Protein AF-A0A1G7VET0-F1 (afdb_monomer_lite)

Foldseek 3Di:
DVVVVVCVVVVHFDFDDDPVLLVVLVPVDDDDDDDPVVSVVSVVVSVVVDPDTDGPPPVVVVVVVVVVVVVVVVVVVVVVVVVVVVVVVVCCVVPNPCCVVDVDCPDPVNVVVVVVVVVVVVVVVVVVPD

Secondary structure (DSSP, 8-state):
-HHHHHHHHTT---B---HHHHHHHHHTSSS----HHHHHHHHHHHHHH-S---B--HHHHHHHHHHHHHHHHHHHHHHHHHHHHHHHHHHHHHSTTHHHH-S-TTSHHHHHHHHHHHHHHHHHHHHT--

Organism: NCBI:txid670482

pLDDT: mean 74.85, std 12.84, range [38.03, 96.25]

InterPro domains:
  IPR002525 Transposase IS110-like, N-terminal [PF01548] (2-96)

Sequence (130 aa):
RVLVQYLQREAFEVILVNPLQAQRARRTGLRKVKTDESDAWHLGDLYYQEEDWLAHPIQKQAFTDLQFLTRQHEFVTSLYVQARLNMRALIDQVIPGYEQVFTDMFSKTSLNLISISKISFLQNCLLTKY

Structure (mmCIF, N/CA/C/O backbone):
data_AF-A0A1G7VET0-F1
#
_entry.id   AF-A0A1G7VET0-F1
#
loop_
_atom_site.group_PDB
_atom_site.id
_atom_site.type_symbol
_atom_site.label_atom_id
_atom_site.label_alt_id
_atom_site.label_comp_id
_atom_site.label_asym_id
_atom_site.label_entity_id
_atom_site.label_seq_id
_atom_site.pdbx_PDB_ins_code
_atom_site.Cartn_x
_atom_site.Cartn_y
_atom_site.Cartn_z
_atom_site.occupancy
_atom_site.B_iso_or_equiv
_atom_site.auth_seq_id
_atom_site.auth_comp_id
_atom_site.auth_asym_id
_atom_site.auth_atom_id
_atom_site.pdbx_PDB_model_num
ATOM 1 N N . ARG A 1 1 ? 1.779 -0.410 -14.081 1.00 59.59 1 ARG A N 1
ATOM 2 C CA . ARG A 1 1 ? 2.627 -1.482 -13.494 1.00 59.59 1 ARG A CA 1
ATOM 3 C C . ARG A 1 1 ? 2.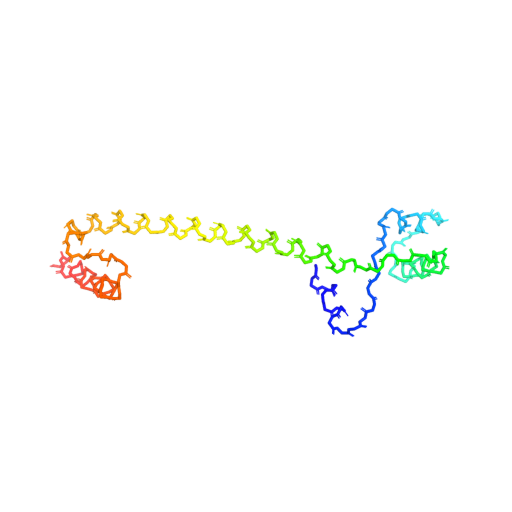117 -2.890 -13.802 1.00 59.59 1 ARG A C 1
ATOM 5 O O . ARG A 1 1 ? 2.946 -3.780 -13.894 1.00 59.59 1 ARG A O 1
ATOM 12 N N . VAL A 1 2 ? 0.811 -3.077 -14.034 1.00 71.69 2 VAL A N 1
ATOM 13 C CA . VAL A 1 2 ? 0.206 -4.386 -14.355 1.00 71.69 2 VAL A CA 1
ATOM 14 C C . VAL A 1 2 ? 0.863 -5.071 -15.564 1.00 71.69 2 VAL A C 1
ATOM 16 O O . VAL A 1 2 ? 1.188 -6.245 -15.481 1.00 71.69 2 VAL A O 1
ATOM 19 N N . LEU A 1 3 ? 1.148 -4.326 -16.640 1.00 76.31 3 LEU A N 1
ATOM 20 C CA . LEU A 1 3 ? 1.814 -4.855 -17.843 1.00 76.31 3 LEU A CA 1
ATOM 21 C C . LEU A 1 3 ? 3.214 -5.426 -17.572 1.00 76.31 3 LEU A C 1
ATOM 23 O O . LEU A 1 3 ? 3.502 -6.543 -17.975 1.00 76.31 3 LEU A O 1
ATOM 27 N N . VAL A 1 4 ? 4.065 -4.694 -16.846 1.00 74.25 4 VAL A N 1
ATOM 28 C CA . VAL A 1 4 ? 5.421 -5.160 -16.497 1.00 74.25 4 VAL A CA 1
ATOM 29 C C . VAL A 1 4 ? 5.357 -6.421 -15.635 1.00 74.25 4 VAL A C 1
ATOM 31 O O . VAL A 1 4 ? 6.073 -7.376 -15.900 1.00 74.25 4 VAL A O 1
ATOM 34 N N . GLN A 1 5 ? 4.459 -6.451 -14.648 1.00 73.12 5 GLN A N 1
ATOM 35 C CA . GLN A 1 5 ? 4.274 -7.618 -13.782 1.00 73.12 5 GLN A CA 1
ATOM 36 C C . GLN A 1 5 ? 3.737 -8.834 -14.546 1.00 73.12 5 GLN A C 1
ATOM 38 O O . GLN A 1 5 ? 4.120 -9.957 -14.240 1.00 73.12 5 GLN A O 1
ATOM 43 N N . TYR A 1 6 ? 2.854 -8.625 -15.525 1.00 81.25 6 TYR A N 1
ATOM 44 C CA . TYR A 1 6 ? 2.349 -9.693 -16.385 1.00 81.25 6 TYR A CA 1
ATOM 45 C C . TYR A 1 6 ? 3.462 -10.272 -17.266 1.00 81.25 6 TYR A C 1
ATOM 47 O O . TYR A 1 6 ? 3.682 -11.477 -17.252 1.00 81.25 6 TYR A O 1
ATOM 55 N N . LEU A 1 7 ? 4.236 -9.414 -17.936 1.00 81.75 7 LEU A N 1
ATOM 56 C CA . LEU A 1 7 ? 5.360 -9.837 -18.777 1.00 81.75 7 LEU A CA 1
ATOM 57 C C . LEU A 1 7 ? 6.446 -10.571 -17.974 1.00 81.75 7 LEU A C 1
ATOM 59 O O . LEU A 1 7 ? 6.957 -11.588 -18.426 1.00 81.75 7 LEU A O 1
ATOM 63 N N . GLN A 1 8 ? 6.730 -10.117 -16.750 1.00 76.62 8 GLN A N 1
ATOM 64 C CA . GLN A 1 8 ? 7.643 -10.811 -15.836 1.00 76.62 8 GLN A CA 1
ATOM 65 C C . GLN A 1 8 ? 7.123 -12.197 -15.409 1.00 76.62 8 GLN A C 1
ATOM 67 O O . GLN A 1 8 ? 7.923 -13.109 -15.221 1.00 76.62 8 GLN A O 1
ATOM 72 N N . ARG A 1 9 ? 5.803 -12.379 -15.245 1.00 79.38 9 ARG A N 1
ATOM 73 C CA . ARG A 1 9 ? 5.199 -13.687 -14.911 1.00 79.38 9 ARG A CA 1
ATOM 74 C C . ARG A 1 9 ? 5.264 -14.674 -16.069 1.00 79.38 9 ARG A C 1
ATOM 76 O O . ARG A 1 9 ? 5.471 -15.856 -15.832 1.00 79.38 9 ARG A O 1
ATOM 83 N N . GLU A 1 10 ? 5.122 -14.178 -17.290 1.00 85.50 10 GLU A N 1
ATOM 84 C CA . GLU A 1 10 ? 5.243 -14.953 -18.530 1.00 85.50 10 GLU A CA 1
ATOM 85 C C . GLU A 1 10 ? 6.717 -15.193 -18.938 1.00 85.50 10 GLU A C 1
ATOM 87 O O . GLU A 1 10 ? 6.993 -15.634 -20.049 1.00 85.50 10 GLU A O 1
ATOM 92 N N . ALA A 1 11 ? 7.675 -14.910 -18.042 1.00 78.38 11 ALA A N 1
ATOM 93 C CA . ALA A 1 11 ? 9.119 -15.082 -18.232 1.00 78.38 11 ALA A CA 1
ATOM 94 C C . ALA A 1 11 ? 9.738 -14.263 -19.383 1.00 78.38 11 ALA A C 1
ATOM 96 O O . ALA A 1 11 ? 10.820 -14.597 -19.868 1.00 78.38 11 ALA A O 1
ATOM 97 N N . PHE A 1 12 ? 9.106 -13.157 -19.787 1.00 81.19 12 PHE A N 1
ATOM 98 C CA . PHE A 1 12 ? 9.732 -12.203 -20.699 1.00 81.19 12 PHE A CA 1
ATOM 99 C C . PHE A 1 12 ? 10.768 -11.349 -19.969 1.00 81.19 12 PHE A C 1
ATOM 101 O O . PHE A 1 12 ? 10.526 -10.834 -18.871 1.00 81.19 12 PHE A O 1
ATOM 108 N N . GLU A 1 13 ? 11.911 -11.142 -20.617 1.00 72.38 13 GLU A N 1
ATOM 109 C CA . GLU A 1 13 ? 12.917 -10.200 -20.150 1.00 72.38 13 GLU A CA 1
ATOM 110 C C . GLU A 1 13 ? 12.413 -8.768 -20.357 1.00 72.38 13 GLU A C 1
ATOM 112 O O . GLU A 1 13 ? 12.134 -8.331 -21.474 1.00 72.38 13 GLU A O 1
ATOM 117 N N . VAL A 1 14 ? 12.251 -8.033 -19.254 1.00 76.50 14 VAL A N 1
ATOM 118 C CA . VAL A 1 14 ? 11.823 -6.634 -19.289 1.00 76.50 14 VAL A CA 1
ATOM 119 C C . VAL A 1 14 ? 13.025 -5.753 -18.999 1.00 76.50 14 VAL A C 1
ATOM 121 O O . VAL A 1 14 ? 13.578 -5.773 -17.898 1.00 76.50 14 VAL A O 1
ATOM 124 N N . ILE A 1 15 ? 13.388 -4.935 -19.978 1.00 78.12 15 ILE A N 1
ATOM 125 C CA . ILE A 1 15 ? 14.479 -3.971 -19.871 1.00 78.12 15 ILE A CA 1
ATOM 126 C C . ILE A 1 15 ? 13.896 -2.594 -19.571 1.00 78.12 15 ILE A C 1
ATOM 128 O O . ILE A 1 15 ? 12.922 -2.159 -20.191 1.00 78.12 15 ILE A O 1
ATOM 132 N N . LEU A 1 16 ? 14.483 -1.896 -18.596 1.00 76.00 16 LEU A N 1
ATOM 133 C CA . LEU A 1 16 ? 14.095 -0.527 -18.289 1.00 76.00 16 LEU A CA 1
ATOM 134 C C . LEU A 1 16 ? 14.967 0.446 -19.084 1.00 76.00 16 LEU A C 1
ATOM 136 O O . LEU A 1 16 ? 16.107 0.714 -18.715 1.00 76.00 16 LEU A O 1
ATOM 140 N N . VAL A 1 17 ? 14.399 1.024 -20.139 1.00 76.62 17 VAL A N 1
ATOM 141 C CA . VAL A 1 17 ? 15.074 2.055 -20.937 1.00 76.62 17 VAL A CA 1
ATOM 142 C C . VAL A 1 17 ? 14.905 3.426 -20.279 1.00 76.62 17 VAL A C 1
ATOM 144 O O . VAL A 1 17 ? 13.801 3.811 -19.880 1.00 76.62 17 VAL A O 1
ATOM 147 N N . ASN A 1 18 ? 15.988 4.202 -20.188 1.00 79.94 18 ASN A N 1
ATOM 148 C CA . ASN A 1 18 ? 15.915 5.579 -19.709 1.00 79.94 18 ASN A CA 1
ATOM 149 C C . ASN A 1 18 ? 15.082 6.434 -20.689 1.00 79.94 18 ASN A C 1
ATOM 151 O O . ASN A 1 18 ? 15.415 6.496 -21.877 1.00 79.94 18 ASN A O 1
ATOM 155 N N . PRO A 1 19 ? 14.047 7.166 -20.228 1.00 77.88 19 PRO A N 1
ATOM 156 C CA . PRO A 1 19 ? 13.232 8.007 -21.107 1.00 77.88 19 PRO A CA 1
ATOM 157 C C . PRO A 1 19 ? 14.050 9.053 -21.884 1.00 77.88 19 PRO A C 1
ATOM 159 O O . PRO A 1 19 ? 13.679 9.415 -23.000 1.00 77.88 19 PRO A O 1
ATOM 162 N N . LEU A 1 20 ? 15.188 9.509 -21.345 1.00 78.62 20 LEU A N 1
ATOM 163 C CA . LEU A 1 20 ? 16.088 10.436 -22.036 1.00 78.62 20 LEU A CA 1
ATOM 164 C C . LEU A 1 20 ? 16.840 9.774 -23.199 1.00 78.62 20 LEU A C 1
ATOM 166 O O . LEU A 1 20 ? 17.030 10.416 -24.232 1.00 78.62 20 LEU A O 1
ATOM 170 N N . GLN A 1 21 ? 17.246 8.509 -23.055 1.00 76.81 21 GLN A N 1
ATOM 171 C CA . GLN A 1 21 ? 17.897 7.742 -24.125 1.00 76.81 21 GLN A CA 1
ATOM 172 C C . GLN A 1 21 ? 16.900 7.437 -25.245 1.00 76.81 21 GLN A C 1
ATOM 174 O O . GLN A 1 21 ? 17.166 7.765 -26.399 1.00 76.81 21 GLN A O 1
ATOM 179 N N . ALA A 1 22 ? 15.704 6.948 -24.900 1.00 76.56 22 ALA A N 1
ATOM 180 C CA . ALA A 1 22 ? 14.636 6.701 -25.872 1.00 76.56 22 ALA A CA 1
ATOM 181 C C . ALA A 1 22 ? 14.276 7.973 -26.666 1.00 76.56 22 ALA A C 1
ATOM 183 O O . ALA A 1 22 ? 14.098 7.947 -27.884 1.00 76.56 22 ALA A O 1
ATOM 184 N N . GLN A 1 23 ? 14.231 9.130 -25.996 1.00 76.50 23 GLN A N 1
ATOM 185 C CA . GLN A 1 23 ? 13.979 10.405 -26.663 1.00 76.50 23 GLN A CA 1
ATOM 186 C C . GLN A 1 23 ? 15.136 10.855 -27.574 1.00 76.50 23 GLN A C 1
ATOM 188 O O . GLN A 1 23 ? 14.875 11.504 -28.590 1.00 76.50 23 GLN A O 1
ATOM 193 N N . ARG A 1 24 ? 16.395 10.545 -27.232 1.00 75.94 24 ARG A N 1
ATOM 194 C CA . ARG A 1 24 ? 17.569 10.828 -28.078 1.00 75.94 24 ARG A CA 1
ATOM 195 C C . ARG A 1 24 ? 17.579 9.959 -29.333 1.00 75.94 24 ARG A C 1
ATOM 197 O O . ARG A 1 24 ? 17.719 10.523 -30.414 1.00 75.94 24 ARG A O 1
ATOM 204 N N . ALA A 1 25 ? 17.327 8.656 -29.200 1.00 72.88 25 ALA A N 1
ATOM 205 C CA . ALA A 1 25 ? 17.196 7.731 -30.331 1.00 72.88 25 ALA A CA 1
ATOM 206 C C . ALA A 1 25 ? 16.102 8.181 -31.312 1.00 72.88 25 ALA A C 1
ATOM 208 O O . ALA A 1 25 ? 16.272 8.126 -32.520 1.00 72.88 25 ALA A O 1
ATOM 209 N N . ARG A 1 26 ? 15.005 8.745 -30.793 1.00 70.62 26 ARG A N 1
ATOM 210 C CA . ARG A 1 26 ? 13.907 9.303 -31.596 1.00 70.62 26 ARG A CA 1
ATOM 211 C C . ARG A 1 26 ? 14.214 10.669 -32.235 1.00 70.62 26 ARG A C 1
ATOM 213 O O . ARG A 1 26 ? 13.511 11.095 -33.149 1.00 70.62 26 ARG A O 1
ATOM 220 N N . ARG A 1 27 ? 15.212 11.407 -31.735 1.00 65.38 27 ARG A N 1
ATOM 221 C CA . ARG A 1 27 ? 15.559 12.775 -32.181 1.00 65.38 27 ARG A CA 1
ATOM 222 C C . ARG A 1 27 ? 16.530 12.822 -33.361 1.00 65.38 27 ARG A C 1
ATOM 224 O O . ARG A 1 27 ? 16.728 13.906 -33.904 1.00 65.38 27 ARG A O 1
ATOM 231 N N . THR A 1 28 ? 17.110 11.695 -33.763 1.00 63.75 28 THR A N 1
ATOM 232 C CA . THR A 1 28 ? 18.016 11.594 -34.922 1.00 63.75 28 THR A CA 1
ATOM 233 C C . THR A 1 28 ? 17.292 11.811 -36.258 1.00 63.75 28 THR A C 1
ATOM 235 O O . THR A 1 28 ? 17.926 12.173 -37.245 1.00 63.75 28 THR A O 1
ATOM 238 N N . GLY A 1 29 ? 15.958 11.686 -36.291 1.00 59.31 29 GLY A N 1
ATOM 239 C CA . GLY A 1 29 ? 15.119 12.007 -37.447 1.00 59.31 29 GLY A CA 1
ATOM 240 C C . GLY A 1 29 ? 14.475 13.400 -37.380 1.00 59.31 29 GLY A C 1
ATOM 241 O O . GLY A 1 29 ? 13.796 13.750 -36.412 1.00 59.31 29 GLY A O 1
ATOM 242 N N . LEU A 1 30 ? 14.621 14.188 -38.452 1.00 56.56 30 LEU A N 1
ATOM 243 C CA . LEU A 1 30 ? 13.930 15.469 -38.639 1.00 56.56 30 LEU A CA 1
ATOM 244 C C . LEU A 1 30 ? 12.403 15.241 -38.673 1.00 56.56 30 LEU A C 1
ATOM 246 O O . LEU A 1 30 ? 11.880 14.661 -39.619 1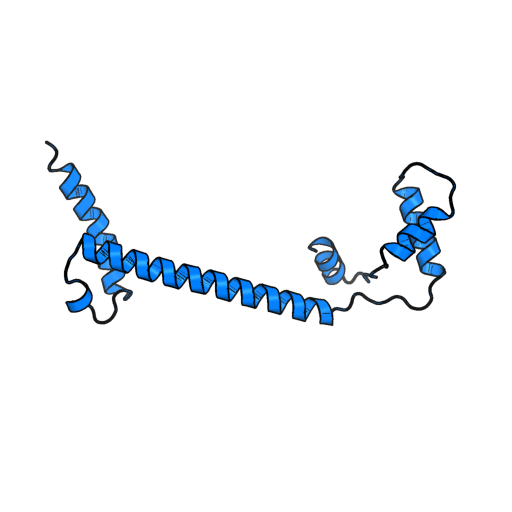.00 56.56 30 LEU A O 1
ATOM 250 N N . ARG A 1 31 ? 11.722 15.657 -37.595 1.00 61.28 31 ARG A N 1
ATOM 251 C CA . ARG A 1 31 ? 10.262 15.700 -37.353 1.00 61.28 31 ARG A CA 1
ATOM 252 C C . ARG A 1 31 ? 9.415 14.773 -38.248 1.00 61.28 31 ARG A C 1
ATOM 254 O O . ARG A 1 31 ? 8.790 15.227 -39.202 1.00 61.28 31 ARG A O 1
ATOM 261 N N . LYS A 1 32 ? 9.313 13.496 -37.875 1.00 57.31 32 LYS A N 1
ATOM 262 C CA . LYS A 1 32 ? 8.340 12.557 -38.457 1.00 57.31 32 LYS A CA 1
ATOM 263 C C . LYS A 1 32 ? 7.226 12.216 -37.467 1.00 57.31 32 LYS A C 1
ATOM 265 O O . LYS A 1 32 ? 7.392 12.321 -36.249 1.00 57.31 32 LYS A O 1
ATOM 270 N N . VAL A 1 33 ? 6.060 11.914 -38.030 1.00 62.41 33 VAL A N 1
ATOM 271 C CA . VAL A 1 33 ? 4.825 11.532 -37.333 1.00 62.41 33 VAL A CA 1
ATOM 272 C C . VAL A 1 33 ? 5.115 10.375 -36.373 1.00 62.41 33 VAL A C 1
ATOM 274 O O . VAL A 1 33 ? 5.922 9.507 -36.683 1.00 62.41 33 VAL A O 1
ATOM 277 N N . LYS A 1 34 ? 4.488 10.386 -35.191 1.00 62.50 34 LYS A N 1
ATOM 278 C CA . LYS A 1 34 ? 4.541 9.251 -34.261 1.00 62.50 34 LYS A CA 1
ATOM 279 C C . LYS A 1 34 ? 3.799 8.081 -34.903 1.00 62.50 34 LYS A C 1
ATOM 281 O O . LYS A 1 34 ? 2.576 8.129 -34.994 1.00 62.50 34 LYS A O 1
ATOM 286 N N . THR A 1 35 ? 4.535 7.088 -35.373 1.00 76.31 35 THR A N 1
ATOM 287 C CA . THR A 1 35 ? 3.999 5.812 -35.853 1.00 76.31 35 THR A CA 1
ATOM 288 C C . THR A 1 3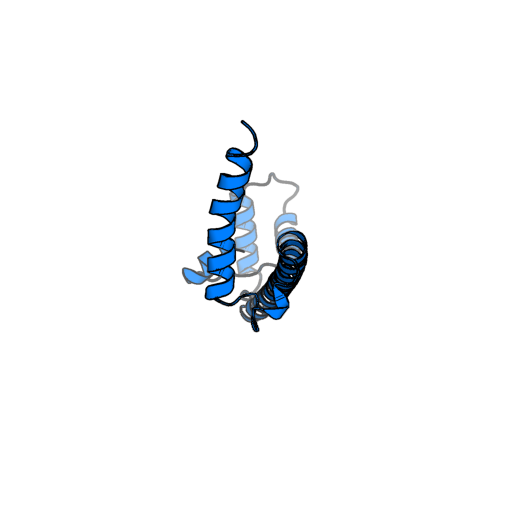5 ? 4.578 4.700 -34.994 1.00 76.31 35 THR A C 1
ATOM 290 O O . THR A 1 35 ? 5.786 4.694 -34.755 1.00 76.31 35 THR A O 1
ATOM 293 N N . ASP A 1 36 ? 3.740 3.762 -34.550 1.00 75.94 36 ASP A N 1
ATOM 294 C CA . ASP A 1 36 ? 4.170 2.666 -33.669 1.00 75.94 36 ASP A CA 1
ATOM 295 C C . ASP A 1 36 ? 5.301 1.834 -34.302 1.00 75.94 36 ASP A C 1
ATOM 297 O O . ASP A 1 36 ? 6.234 1.425 -33.616 1.00 75.94 36 ASP A O 1
ATOM 301 N N . GLU A 1 37 ? 5.283 1.676 -35.630 1.00 77.44 37 GLU A N 1
ATOM 302 C CA . GLU A 1 37 ? 6.337 1.000 -36.399 1.00 77.44 37 GLU A CA 1
ATOM 303 C C . GLU A 1 37 ? 7.690 1.721 -36.307 1.00 77.44 37 GLU A C 1
ATOM 305 O O . GLU A 1 37 ? 8.715 1.103 -36.018 1.00 77.44 37 GLU A O 1
ATOM 310 N N . SER A 1 38 ? 7.708 3.046 -36.500 1.00 76.06 38 SER A N 1
ATOM 311 C CA . SER A 1 38 ? 8.951 3.810 -36.385 1.00 76.06 38 SER A CA 1
ATOM 312 C C . SER A 1 38 ? 9.464 3.804 -34.954 1.00 76.06 38 SER A C 1
ATOM 314 O O . SER A 1 38 ? 10.663 3.668 -34.739 1.00 76.06 38 SER A O 1
ATOM 316 N N . ASP A 1 39 ? 8.579 3.953 -33.968 1.00 76.56 39 ASP A N 1
ATOM 317 C CA . ASP A 1 39 ? 8.985 3.981 -32.564 1.00 76.56 39 ASP A CA 1
ATOM 318 C C . ASP A 1 39 ? 9.574 2.616 -32.139 1.00 76.56 39 ASP A C 1
ATOM 320 O O . ASP A 1 39 ? 10.600 2.591 -31.458 1.00 76.56 39 ASP A O 1
ATOM 324 N N . ALA A 1 40 ? 9.028 1.494 -32.629 1.00 81.88 40 ALA A N 1
ATOM 325 C CA . ALA A 1 40 ? 9.596 0.158 -32.423 1.00 81.88 40 ALA A CA 1
ATOM 326 C C . ALA A 1 40 ? 10.983 -0.007 -33.070 1.00 81.88 40 ALA A C 1
ATOM 328 O O . ALA A 1 40 ? 11.889 -0.558 -32.446 1.00 81.88 40 ALA A O 1
ATOM 329 N N . TRP A 1 41 ? 11.176 0.511 -34.287 1.00 83.12 41 TRP A N 1
ATOM 330 C CA . TRP A 1 41 ? 12.466 0.433 -34.978 1.00 83.12 41 TRP A CA 1
ATOM 331 C C . TRP A 1 41 ? 13.576 1.194 -34.239 1.00 83.12 41 TRP A C 1
ATOM 333 O O . TRP A 1 41 ? 14.651 0.642 -34.025 1.00 83.12 41 TRP A O 1
ATOM 343 N N . HIS A 1 42 ? 13.309 2.420 -33.768 1.00 81.38 42 HIS A N 1
ATOM 344 C CA . HIS A 1 42 ? 14.297 3.191 -32.996 1.00 81.38 42 HIS A CA 1
ATOM 345 C C . HIS A 1 42 ? 14.617 2.543 -31.641 1.00 81.38 42 HIS A C 1
ATOM 347 O O . HIS A 1 42 ? 15.747 2.644 -31.174 1.00 81.38 42 HIS A O 1
ATOM 353 N N . LEU A 1 43 ? 13.641 1.888 -30.999 1.00 81.00 43 LEU A N 1
ATOM 354 C CA . LEU A 1 43 ? 13.886 1.121 -29.773 1.00 81.00 43 LEU A CA 1
ATOM 355 C C . LEU A 1 43 ? 14.756 -0.115 -30.041 1.00 81.00 43 LEU A C 1
ATOM 357 O O . LEU A 1 43 ? 15.614 -0.430 -29.222 1.00 81.00 43 LEU A O 1
ATOM 361 N N . GLY A 1 44 ? 14.565 -0.783 -31.182 1.00 82.06 44 GLY A N 1
ATOM 362 C CA . GLY A 1 44 ? 15.409 -1.898 -31.615 1.00 82.06 44 GLY A CA 1
ATOM 363 C C . GLY A 1 44 ? 16.836 -1.467 -31.957 1.00 82.06 44 GLY A C 1
ATOM 364 O O . GLY A 1 44 ? 17.782 -2.110 -31.522 1.00 82.06 44 GLY A O 1
ATOM 365 N N . ASP A 1 45 ? 17.009 -0.358 -32.677 1.00 82.75 45 ASP A N 1
ATOM 366 C CA . ASP A 1 45 ? 18.336 0.204 -32.972 1.00 82.75 45 ASP A CA 1
ATOM 367 C C . ASP A 1 45 ? 19.066 0.609 -31.681 1.00 82.75 45 ASP A C 1
ATOM 369 O O . ASP A 1 45 ? 20.222 0.253 -31.468 1.00 82.75 45 ASP A O 1
ATOM 373 N N . LEU A 1 46 ? 18.347 1.255 -30.756 1.00 83.12 46 LEU A N 1
ATOM 374 C CA . LEU A 1 46 ? 18.867 1.579 -29.433 1.00 83.12 46 LEU A CA 1
ATOM 375 C C . LEU A 1 46 ? 19.292 0.314 -28.666 1.00 83.12 46 LEU A C 1
ATOM 377 O O . LEU A 1 46 ? 20.358 0.338 -28.060 1.00 83.12 46 LEU A O 1
ATOM 381 N N . TYR A 1 47 ? 18.515 -0.779 -28.735 1.00 80.38 47 TYR A N 1
ATOM 382 C CA . TYR A 1 47 ? 18.834 -2.063 -28.092 1.00 80.38 47 TYR A CA 1
ATOM 383 C C . TYR A 1 47 ? 20.206 -2.620 -28.500 1.00 80.38 47 TYR A C 1
ATOM 385 O O . TYR A 1 47 ? 20.944 -3.108 -27.650 1.00 80.38 47 TYR A O 1
ATOM 393 N N . TYR A 1 48 ? 20.564 -2.519 -29.782 1.00 79.00 48 TYR A N 1
ATOM 394 C CA . TYR A 1 48 ? 21.849 -3.012 -30.290 1.00 79.00 48 TYR A CA 1
ATOM 395 C C . TYR A 1 48 ? 23.028 -2.064 -30.034 1.00 79.00 48 TYR A C 1
ATOM 397 O O . TYR A 1 48 ? 24.174 -2.500 -30.105 1.00 79.00 48 TYR A O 1
ATOM 405 N N . GLN A 1 49 ? 22.773 -0.778 -29.778 1.00 79.06 49 GLN A N 1
ATOM 406 C CA . GLN A 1 49 ? 23.819 0.228 -29.562 1.00 79.06 49 GLN A CA 1
ATOM 407 C C . GLN A 1 49 ? 24.349 0.264 -28.124 1.00 79.06 49 GLN A C 1
ATOM 409 O O . GLN A 1 49 ? 25.478 0.711 -27.922 1.00 79.06 49 GLN A O 1
ATOM 414 N N . GLU A 1 50 ? 23.564 -0.167 -27.132 1.00 71.12 50 GLU A N 1
ATOM 415 C CA . GLU A 1 50 ? 24.030 -0.246 -25.742 1.00 71.12 50 GLU A CA 1
ATOM 416 C C . GLU A 1 50 ? 24.328 -1.697 -25.340 1.00 71.12 50 GLU A C 1
ATOM 418 O O . GLU A 1 50 ? 23.510 -2.593 -25.537 1.00 71.12 50 GLU A O 1
ATOM 423 N N . GLU A 1 51 ? 25.513 -1.924 -24.766 1.00 61.78 51 GLU A N 1
ATOM 424 C CA . GLU A 1 51 ? 25.965 -3.249 -24.312 1.00 61.78 51 GLU A CA 1
ATOM 425 C C . GLU A 1 51 ? 25.483 -3.583 -22.883 1.00 61.78 51 GLU A C 1
ATOM 427 O O . GLU A 1 51 ? 25.319 -4.756 -22.553 1.00 61.78 51 GLU A O 1
ATOM 432 N N . ASP A 1 52 ? 25.178 -2.569 -22.060 1.00 65.50 52 ASP A N 1
ATOM 433 C CA . ASP A 1 52 ? 24.814 -2.721 -20.642 1.00 65.50 52 ASP A CA 1
ATOM 434 C C . ASP A 1 52 ? 23.363 -2.294 -20.363 1.00 65.50 52 ASP A C 1
ATOM 436 O O . ASP A 1 52 ? 23.073 -1.187 -19.896 1.00 65.50 52 ASP A O 1
ATOM 440 N N . TRP A 1 53 ? 22.418 -3.203 -20.601 1.00 69.94 53 TRP A N 1
ATOM 441 C CA . TRP A 1 53 ? 21.027 -2.996 -20.206 1.00 69.94 53 TRP A CA 1
ATOM 442 C C . TRP A 1 53 ? 20.839 -3.238 -18.710 1.00 69.94 53 TRP A C 1
ATOM 444 O O . TRP A 1 53 ? 21.089 -4.326 -18.189 1.00 69.94 53 TRP A O 1
ATOM 454 N N . LEU A 1 54 ? 20.308 -2.240 -18.001 1.00 62.56 54 LEU A N 1
ATOM 455 C CA . LEU A 1 54 ? 19.827 -2.450 -16.640 1.00 62.56 54 LEU A CA 1
ATOM 456 C C . LEU A 1 54 ? 18.563 -3.317 -16.697 1.00 62.56 54 LEU A C 1
ATOM 458 O O . LEU A 1 54 ? 17.457 -2.819 -16.943 1.00 62.56 54 LEU A O 1
ATOM 462 N N . ALA A 1 55 ? 18.726 -4.617 -16.437 1.00 63.09 55 ALA A N 1
ATOM 463 C CA . ALA A 1 55 ? 17.614 -5.507 -16.137 1.00 63.09 55 ALA A CA 1
ATOM 464 C C . ALA A 1 55 ? 16.745 -4.850 -15.059 1.00 63.09 55 ALA A C 1
ATOM 466 O O . ALA A 1 55 ? 17.263 -4.289 -14.086 1.00 63.09 55 ALA A O 1
ATOM 467 N N . HIS A 1 56 ? 15.423 -4.865 -15.250 1.00 63.34 56 HIS A N 1
ATOM 468 C CA . HIS A 1 56 ? 14.504 -4.170 -14.355 1.00 63.34 56 HIS A CA 1
ATOM 469 C C . HIS A 1 56 ? 14.817 -4.567 -12.899 1.00 63.34 56 HIS A C 1
ATOM 471 O O . HIS A 1 56 ? 14.694 -5.746 -12.567 1.00 63.34 56 HIS A O 1
ATOM 477 N N . PRO A 1 57 ? 15.243 -3.641 -12.014 1.00 61.78 57 PRO A N 1
ATOM 478 C CA . PRO A 1 57 ? 15.780 -4.037 -10.720 1.00 61.78 57 PRO A CA 1
ATOM 479 C C . PRO A 1 57 ? 14.636 -4.527 -9.833 1.00 61.78 57 PRO A C 1
ATOM 481 O O . PRO A 1 57 ? 13.931 -3.734 -9.202 1.00 61.78 57 PRO A O 1
ATOM 484 N N . ILE A 1 58 ? 14.457 -5.847 -9.792 1.00 61.38 58 ILE A N 1
ATOM 485 C CA . ILE A 1 58 ? 13.435 -6.557 -9.011 1.00 61.38 58 ILE A CA 1
ATOM 486 C C . ILE A 1 58 ? 13.504 -6.125 -7.536 1.00 61.38 58 ILE A C 1
ATOM 488 O O . ILE A 1 58 ? 12.482 -5.894 -6.892 1.00 61.38 58 ILE A O 1
ATOM 492 N N . GLN A 1 59 ? 14.715 -5.892 -7.015 1.00 57.88 59 GLN A N 1
ATOM 493 C CA . GLN A 1 59 ? 14.927 -5.452 -5.633 1.00 57.88 59 GLN A CA 1
ATOM 494 C C . GLN A 1 59 ? 14.284 -4.090 -5.325 1.00 57.88 59 GLN A C 1
ATOM 496 O O . GLN A 1 59 ? 13.685 -3.920 -4.266 1.00 57.88 59 GLN A O 1
ATOM 501 N N . LYS A 1 60 ? 14.321 -3.121 -6.251 1.00 64.31 60 LYS A N 1
ATOM 502 C CA . LYS A 1 60 ? 13.729 -1.787 -6.029 1.00 64.31 60 LYS A CA 1
ATOM 503 C C . LYS A 1 60 ? 12.196 -1.837 -5.982 1.00 64.31 60 LYS A C 1
ATOM 505 O O . LYS A 1 60 ? 11.569 -1.008 -5.315 1.00 64.31 60 LYS A O 1
ATOM 510 N N . GLN A 1 61 ? 11.593 -2.812 -6.665 1.00 67.38 61 GLN A N 1
ATOM 511 C CA . GLN A 1 61 ? 10.147 -3.040 -6.642 1.00 67.38 61 GLN A CA 1
ATOM 512 C C . GLN A 1 61 ? 9.696 -3.576 -5.281 1.00 67.38 61 GLN A C 1
ATOM 514 O O . GLN A 1 61 ? 8.807 -2.978 -4.684 1.00 67.38 61 GLN A O 1
ATOM 519 N N . ALA A 1 62 ? 10.378 -4.589 -4.735 1.00 72.56 62 ALA A N 1
ATOM 520 C CA . ALA A 1 62 ? 10.028 -5.176 -3.439 1.00 72.56 62 ALA A CA 1
ATOM 521 C C . ALA A 1 62 ? 9.986 -4.136 -2.301 1.00 72.56 62 ALA A C 1
ATOM 523 O O . ALA A 1 62 ? 9.035 -4.102 -1.523 1.00 72.56 62 ALA A O 1
ATOM 524 N N . PHE A 1 63 ? 10.967 -3.228 -2.239 1.00 80.00 63 PHE A N 1
ATOM 525 C CA . PHE A 1 63 ? 10.971 -2.159 -1.231 1.00 80.00 63 PHE A CA 1
ATOM 526 C C . PHE A 1 63 ? 9.842 -1.144 -1.430 1.00 80.00 63 PHE A C 1
ATOM 528 O O . PHE A 1 63 ? 9.253 -0.680 -0.455 1.00 80.00 63 PHE A O 1
ATOM 535 N N . THR A 1 64 ? 9.524 -0.802 -2.680 1.00 81.19 64 THR A N 1
ATOM 536 C CA . THR A 1 64 ? 8.431 0.134 -2.983 1.00 81.19 64 THR A CA 1
ATOM 537 C C . THR A 1 64 ? 7.076 -0.473 -2.625 1.00 81.19 64 THR A C 1
ATOM 539 O O . THR A 1 64 ? 6.221 0.213 -2.069 1.00 81.19 64 THR A O 1
ATOM 542 N N . ASP A 1 65 ? 6.886 -1.758 -2.918 1.00 84.81 65 ASP A N 1
ATOM 543 C CA . ASP A 1 65 ? 5.649 -2.477 -2.624 1.00 84.81 65 ASP A CA 1
ATOM 544 C C . ASP A 1 65 ? 5.476 -2.665 -1.111 1.00 84.81 65 ASP A C 1
ATOM 546 O O . ASP A 1 65 ? 4.386 -2.445 -0.584 1.00 84.81 65 ASP A O 1
ATOM 550 N N . LEU A 1 66 ? 6.562 -2.945 -0.383 1.00 87.62 66 LEU A N 1
ATOM 551 C CA . LEU A 1 66 ? 6.543 -2.981 1.078 1.00 87.62 66 LEU A CA 1
ATOM 552 C C . LEU A 1 66 ? 6.166 -1.618 1.679 1.00 87.62 66 LEU A C 1
ATOM 554 O O . LEU A 1 66 ? 5.306 -1.556 2.551 1.00 87.62 66 LEU A O 1
ATOM 558 N N . GLN A 1 67 ? 6.752 -0.519 1.188 1.00 90.44 67 GLN A N 1
ATOM 559 C CA . GLN A 1 67 ? 6.391 0.839 1.624 1.00 90.44 67 GLN A CA 1
ATOM 560 C C . GLN A 1 67 ? 4.930 1.190 1.325 1.00 90.44 67 GLN A C 1
ATOM 562 O O . GLN A 1 67 ? 4.296 1.937 2.069 1.00 90.44 67 GLN A O 1
ATOM 567 N N . PHE A 1 68 ? 4.391 0.693 0.213 1.00 91.56 68 PHE A N 1
ATOM 568 C CA . PHE A 1 68 ? 2.985 0.877 -0.114 1.00 91.56 68 PHE A CA 1
ATOM 569 C C . PHE A 1 68 ? 2.086 0.110 0.865 1.00 91.56 68 PHE A C 1
ATOM 571 O O . PHE A 1 68 ? 1.153 0.694 1.417 1.00 91.56 68 PHE A O 1
ATOM 578 N N . LEU A 1 69 ? 2.402 -1.160 1.135 1.00 92.94 69 LEU A N 1
ATOM 579 C CA . LEU A 1 69 ? 1.658 -2.001 2.075 1.00 92.94 69 LEU A CA 1
ATOM 580 C C . LEU A 1 69 ? 1.673 -1.435 3.499 1.00 92.94 69 LEU A C 1
ATOM 582 O O . LEU A 1 69 ? 0.636 -1.435 4.159 1.00 92.94 69 LEU A O 1
ATOM 586 N N . THR A 1 70 ? 2.806 -0.907 3.971 1.00 95.00 70 THR A N 1
ATOM 587 C CA . THR A 1 70 ? 2.885 -0.304 5.311 1.00 95.00 70 THR A CA 1
ATOM 588 C C . THR A 1 70 ? 2.014 0.943 5.430 1.00 95.00 70 THR A C 1
ATOM 590 O O . THR A 1 70 ? 1.264 1.067 6.397 1.00 95.00 70 THR A O 1
ATOM 593 N N . ARG A 1 71 ? 2.021 1.827 4.424 1.00 93.94 71 ARG A N 1
ATOM 594 C CA . ARG A 1 71 ? 1.130 3.003 4.389 1.00 93.94 71 ARG A CA 1
ATOM 595 C C . ARG A 1 71 ? -0.341 2.609 4.318 1.00 93.94 71 ARG A C 1
ATOM 597 O O . ARG A 1 71 ? -1.174 3.217 4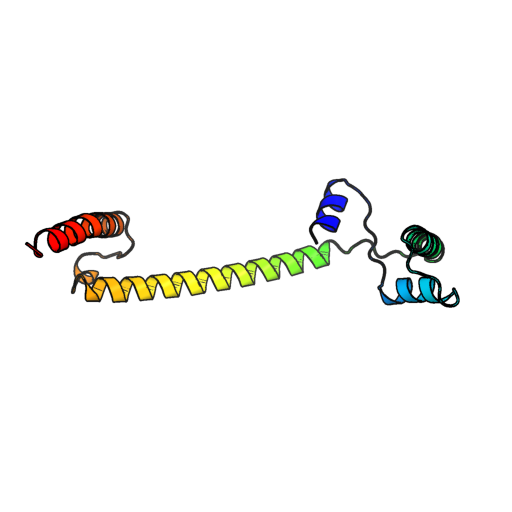.984 1.00 93.94 71 ARG A O 1
ATOM 604 N N . GLN A 1 72 ? -0.672 1.589 3.526 1.00 94.44 72 GLN A N 1
ATOM 605 C CA . GLN A 1 72 ? -2.039 1.078 3.445 1.00 94.44 72 GLN A CA 1
ATOM 606 C C . GLN A 1 72 ? -2.494 0.513 4.793 1.00 94.44 72 GLN A C 1
ATOM 608 O O . GLN A 1 72 ? -3.610 0.788 5.228 1.00 94.44 72 GLN A O 1
ATOM 613 N N . HIS A 1 73 ? -1.630 -0.240 5.471 1.00 95.50 73 HIS A N 1
ATOM 614 C CA . HIS A 1 73 ? -1.912 -0.765 6.799 1.00 95.50 73 HIS A CA 1
ATOM 615 C C . HIS A 1 73 ? -2.153 0.363 7.810 1.00 95.50 73 HIS A C 1
ATOM 617 O O . HIS A 1 73 ? -3.129 0.320 8.558 1.00 95.50 73 HIS A O 1
ATOM 623 N N . GLU A 1 74 ? -1.308 1.394 7.818 1.00 95.50 74 GLU A N 1
ATOM 624 C CA . GLU A 1 74 ? -1.477 2.569 8.679 1.00 95.50 74 GLU A CA 1
ATOM 625 C C . GLU A 1 74 ? -2.805 3.293 8.406 1.00 95.50 74 GLU A C 1
ATOM 627 O O . GLU A 1 74 ? -3.540 3.616 9.339 1.00 95.50 74 GLU A O 1
ATOM 632 N N . PHE A 1 75 ? -3.167 3.465 7.132 1.00 96.25 75 PHE A N 1
ATOM 633 C CA . PHE A 1 75 ? -4.446 4.049 6.729 1.00 96.25 75 PHE A CA 1
ATOM 634 C C . PHE A 1 75 ? -5.652 3.220 7.197 1.00 96.25 75 PHE A C 1
ATOM 636 O O . PHE A 1 75 ? -6.602 3.759 7.761 1.00 96.25 75 PHE A O 1
ATOM 643 N N . VAL A 1 76 ? -5.624 1.900 7.007 1.00 95.88 76 VAL A N 1
ATOM 644 C CA . VAL A 1 76 ? -6.708 1.016 7.469 1.00 95.88 76 VAL A CA 1
ATOM 645 C C . VAL A 1 76 ? -6.796 1.019 8.995 1.00 95.88 76 VAL A C 1
ATOM 647 O O . VAL A 1 76 ? -7.893 1.033 9.552 1.00 95.88 76 VAL A O 1
ATOM 650 N N . THR A 1 77 ? -5.655 1.056 9.681 1.00 96.00 77 THR A N 1
ATOM 651 C CA . THR A 1 77 ? -5.596 1.105 11.145 1.00 96.00 77 THR A CA 1
ATOM 652 C C . THR A 1 77 ? -6.194 2.404 11.680 1.00 96.00 77 THR A C 1
ATOM 654 O O . THR A 1 77 ? -6.987 2.368 12.621 1.00 96.00 77 THR A O 1
ATOM 657 N N . SER A 1 78 ? -5.870 3.551 11.078 1.00 94.75 78 SER A N 1
ATOM 658 C CA . SER A 1 78 ? -6.430 4.838 11.503 1.00 94.75 78 SER A CA 1
ATOM 659 C C . SER A 1 78 ? -7.942 4.897 11.276 1.00 94.75 78 SER A C 1
ATOM 661 O O . SER A 1 78 ? -8.680 5.304 12.177 1.00 94.75 78 SER A O 1
ATOM 663 N N . LEU A 1 79 ? -8.419 4.388 10.136 1.00 95.88 79 LEU A N 1
ATOM 664 C CA . LEU A 1 79 ? -9.846 4.261 9.849 1.00 95.88 79 LEU A CA 1
ATOM 665 C C . LEU A 1 79 ? -10.554 3.346 10.859 1.00 95.88 79 LEU A C 1
ATOM 667 O O . LEU A 1 79 ? -11.631 3.682 11.348 1.00 95.88 79 LEU A O 1
ATOM 671 N N . TYR A 1 80 ? -9.942 2.213 11.212 1.00 93.69 80 TYR A N 1
ATOM 672 C CA . TYR A 1 80 ? -10.471 1.294 12.219 1.00 93.69 80 TYR A CA 1
ATOM 673 C C . TYR A 1 80 ? -10.606 1.965 13.593 1.00 93.69 80 TYR A C 1
ATOM 675 O O . TYR A 1 80 ? -11.658 1.869 14.226 1.00 93.69 80 TYR A O 1
ATOM 683 N N . VAL A 1 81 ? -9.576 2.687 14.047 1.00 94.62 81 VAL A N 1
ATOM 684 C CA . VAL A 1 81 ? -9.612 3.413 15.328 1.00 94.62 81 VAL A CA 1
ATOM 685 C C . VAL A 1 81 ? -10.712 4.477 15.325 1.00 94.62 81 VAL A C 1
ATOM 687 O O . VAL A 1 81 ? -11.477 4.563 16.286 1.00 94.62 81 VAL A O 1
ATOM 690 N N . GLN A 1 82 ? -10.849 5.242 14.240 1.00 93.50 82 GLN A N 1
ATOM 691 C CA . GLN A 1 82 ? -11.916 6.238 14.102 1.00 93.50 82 GLN A CA 1
ATOM 692 C C . GLN A 1 82 ? -13.308 5.599 14.121 1.00 93.50 82 GLN A C 1
ATOM 694 O O . GLN A 1 82 ? -14.183 6.053 14.857 1.00 93.50 82 GLN A O 1
ATOM 699 N N . ALA A 1 83 ? -13.514 4.513 13.373 1.00 90.62 83 ALA A N 1
ATOM 700 C CA . ALA A 1 83 ? -14.776 3.779 13.376 1.00 90.62 83 ALA A CA 1
ATOM 701 C C . ALA A 1 83 ? -15.126 3.254 14.779 1.00 90.62 83 ALA A C 1
ATOM 703 O O . ALA A 1 83 ? -16.282 3.328 15.196 1.00 90.62 83 ALA A O 1
ATOM 704 N N . ARG A 1 84 ? -14.122 2.790 15.533 1.00 89.06 84 ARG A N 1
ATOM 705 C CA . ARG A 1 84 ? -14.277 2.315 16.913 1.00 89.06 84 ARG A CA 1
ATOM 706 C C . ARG A 1 84 ? -14.739 3.428 17.858 1.00 89.06 84 ARG A C 1
ATOM 708 O O . ARG A 1 84 ? -15.653 3.208 18.650 1.00 89.06 84 ARG A O 1
ATOM 715 N N . LEU A 1 85 ? -14.131 4.612 17.764 1.00 90.12 85 LEU A N 1
ATOM 716 C CA . LEU A 1 85 ? -14.513 5.786 18.557 1.00 90.12 85 LEU A CA 1
ATOM 717 C C . LEU A 1 85 ? -15.916 6.282 18.193 1.00 90.12 85 LEU A C 1
ATOM 719 O O . LEU A 1 85 ? -16.724 6.542 19.080 1.00 90.12 85 LEU A O 1
ATOM 723 N N . ASN A 1 86 ? -16.231 6.338 16.898 1.00 89.44 86 ASN A N 1
ATOM 724 C CA . ASN A 1 86 ? -17.555 6.732 16.424 1.00 89.44 86 ASN A CA 1
ATOM 725 C C . ASN A 1 86 ? -18.639 5.755 16.900 1.00 89.44 86 ASN A C 1
ATOM 727 O O . ASN A 1 86 ? -19.690 6.190 17.362 1.00 89.44 86 ASN A O 1
ATOM 731 N N . MET A 1 87 ? -18.387 4.441 16.839 1.00 85.06 87 MET A N 1
ATOM 732 C CA . MET A 1 87 ? -19.316 3.444 17.382 1.00 85.06 87 MET A CA 1
ATOM 733 C C . MET A 1 87 ? -19.545 3.631 18.879 1.00 85.06 87 MET A C 1
ATOM 735 O O . MET A 1 87 ? -20.689 3.567 19.311 1.00 85.06 87 MET A O 1
ATOM 739 N N . ARG A 1 88 ? -18.486 3.886 19.654 1.00 84.19 88 ARG A N 1
ATOM 740 C CA . ARG A 1 88 ? -18.591 4.148 21.096 1.00 84.19 88 ARG A CA 1
ATOM 741 C C . ARG A 1 88 ? -19.529 5.320 21.380 1.00 84.19 88 ARG A C 1
ATOM 743 O O . ARG A 1 88 ? -20.505 5.156 22.099 1.00 84.19 88 ARG A O 1
ATOM 750 N N . ALA A 1 89 ? -19.293 6.453 20.719 1.00 85.62 89 ALA A N 1
ATOM 751 C CA . ALA A 1 89 ? -20.115 7.650 20.875 1.00 85.62 89 ALA A CA 1
ATOM 752 C C . ALA A 1 89 ? -21.586 7.413 20.489 1.00 85.62 89 ALA A C 1
ATOM 754 O O . ALA A 1 89 ? -22.490 7.882 21.175 1.00 85.62 89 ALA A O 1
ATOM 755 N N . LEU A 1 90 ? -21.841 6.662 19.412 1.00 83.50 90 LEU A N 1
ATOM 756 C CA . LEU A 1 90 ? -23.203 6.303 19.005 1.00 83.50 90 LEU A CA 1
ATOM 757 C C . LEU A 1 90 ? -23.888 5.378 20.017 1.00 83.50 90 LEU A C 1
ATOM 759 O O . LEU A 1 90 ? -25.078 5.534 20.281 1.00 83.50 90 LEU A O 1
ATOM 763 N N . ILE A 1 91 ? -23.157 4.413 20.577 1.00 80.62 91 ILE A N 1
ATOM 764 C CA . ILE A 1 91 ? -23.689 3.505 21.597 1.00 80.62 91 ILE A CA 1
ATOM 765 C C . ILE A 1 91 ? -24.045 4.289 22.859 1.00 80.62 91 ILE A C 1
ATOM 767 O O . ILE A 1 91 ? -25.152 4.117 23.355 1.00 80.62 91 ILE A O 1
ATOM 771 N N . ASP A 1 92 ? -23.183 5.198 23.316 1.00 81.19 92 ASP A N 1
ATOM 772 C CA . ASP A 1 92 ? -23.462 6.041 24.486 1.00 81.19 92 ASP A CA 1
ATOM 773 C C . ASP A 1 92 ? -24.712 6.914 24.301 1.00 81.19 92 ASP A C 1
ATOM 775 O O . ASP A 1 92 ? -25.455 7.144 25.255 1.00 81.19 92 ASP A O 1
ATOM 779 N N . GLN A 1 93 ? -24.983 7.374 23.074 1.00 78.69 93 GLN A N 1
ATOM 780 C CA . GLN A 1 93 ? -26.186 8.151 22.760 1.00 78.69 93 GLN A CA 1
ATOM 781 C C . GLN A 1 93 ? -27.476 7.324 22.802 1.00 78.69 93 GLN A C 1
ATOM 783 O O . GLN A 1 93 ? -28.516 7.837 23.212 1.00 78.69 93 GLN A O 1
ATOM 788 N N . VAL A 1 94 ? -27.440 6.071 22.341 1.00 79.94 94 VAL A N 1
ATOM 789 C CA . VAL A 1 94 ? -28.643 5.227 22.219 1.00 79.94 94 VAL A CA 1
ATOM 790 C C . VAL A 1 94 ? -28.882 4.392 23.482 1.00 79.94 94 VAL A C 1
ATOM 792 O O . VAL A 1 94 ? -30.030 4.137 23.841 1.00 79.94 94 VAL A O 1
ATOM 795 N N . ILE A 1 95 ? -27.814 3.954 24.153 1.00 73.88 95 ILE A N 1
ATOM 796 C CA . ILE A 1 95 ? -27.840 3.071 25.325 1.00 73.88 95 ILE A CA 1
ATOM 797 C C . ILE A 1 95 ? -26.812 3.580 26.353 1.00 73.88 95 ILE A C 1
ATOM 799 O O . ILE A 1 95 ? -25.673 3.103 26.388 1.00 73.88 95 ILE A O 1
ATOM 803 N N . PRO A 1 96 ? -27.185 4.540 27.216 1.00 76.19 96 PRO A N 1
ATOM 804 C CA . PRO A 1 96 ? -26.277 5.051 28.236 1.00 76.19 96 PRO A CA 1
ATOM 805 C C . PRO A 1 96 ? -25.909 3.948 29.242 1.00 76.19 96 PRO A C 1
ATOM 807 O O . PRO A 1 96 ? -26.765 3.184 29.686 1.00 76.19 96 PRO A O 1
ATOM 810 N N . GLY A 1 97 ? -24.627 3.862 29.614 1.00 71.81 97 GLY A N 1
ATOM 811 C CA . GLY A 1 97 ? -24.125 2.877 30.586 1.00 71.81 97 GLY A CA 1
ATOM 812 C C . GLY A 1 97 ? -23.726 1.517 29.998 1.00 71.81 97 GLY A C 1
ATOM 813 O O . GLY A 1 97 ? -23.392 0.605 30.751 1.00 71.81 97 GLY A O 1
ATOM 814 N N . TYR A 1 98 ? -23.701 1.373 28.669 1.00 74.75 98 TYR A N 1
ATOM 815 C CA . TYR A 1 98 ? -23.330 0.124 27.988 1.00 74.75 98 TYR A CA 1
ATOM 816 C C . TYR A 1 98 ? -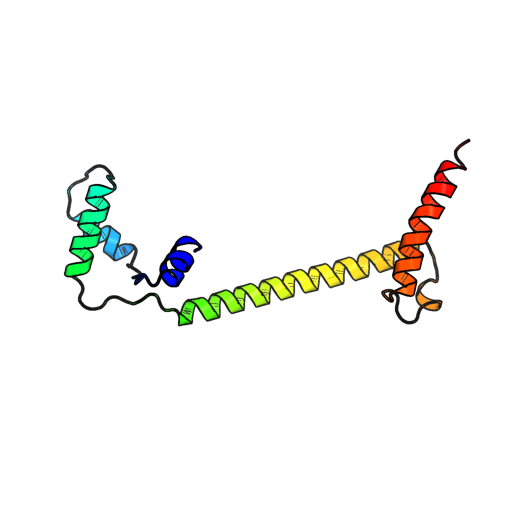21.930 -0.397 28.365 1.00 74.75 98 TYR A C 1
ATOM 818 O O . TYR A 1 98 ? -21.725 -1.604 28.505 1.00 74.75 98 TYR A O 1
ATOM 826 N N . GLU A 1 99 ? -20.978 0.507 28.605 1.00 69.25 99 GLU A N 1
ATOM 827 C CA . GLU A 1 99 ? -19.610 0.176 29.035 1.00 69.25 99 GLU A CA 1
ATOM 828 C C . GLU A 1 99 ? -19.523 -0.508 30.399 1.00 69.25 99 GLU A C 1
ATOM 830 O O . GLU A 1 99 ? -18.569 -1.231 30.666 1.00 69.25 99 GLU A O 1
ATOM 835 N N . GLN A 1 100 ? -20.506 -0.290 31.271 1.00 72.94 100 GLN A N 1
ATOM 836 C CA . GLN A 1 100 ? -20.520 -0.885 32.609 1.00 72.94 100 GLN A CA 1
ATOM 837 C C . GLN A 1 100 ? -21.008 -2.339 32.573 1.00 72.94 100 GLN A C 1
ATOM 839 O O . GLN A 1 100 ? -20.746 -3.104 33.498 1.00 72.94 100 GLN A O 1
ATOM 844 N N . VAL A 1 101 ? -21.709 -2.724 31.502 1.00 73.12 101 VAL A N 1
ATOM 845 C CA . VAL A 1 101 ? -22.331 -4.044 31.342 1.00 73.12 101 VAL A CA 1
ATOM 846 C C . VAL A 1 101 ? -21.397 -5.026 30.631 1.00 73.12 101 VAL A C 1
ATOM 848 O O . VAL A 1 101 ? -21.413 -6.218 30.936 1.00 73.12 101 VAL A O 1
ATOM 851 N N . PHE A 1 102 ? -20.559 -4.546 29.706 1.00 73.81 102 PHE A N 1
ATOM 852 C CA . PHE A 1 102 ? -19.652 -5.390 28.928 1.00 73.81 102 PHE A CA 1
ATOM 853 C C . PHE A 1 102 ? -18.187 -5.008 29.143 1.00 73.81 102 PHE A C 1
ATOM 855 O O . PHE A 1 102 ? -17.774 -3.896 28.835 1.00 73.81 102 PHE A O 1
ATOM 862 N N . THR A 1 103 ? -17.370 -5.975 29.576 1.00 70.25 103 THR A N 1
ATOM 863 C CA . THR A 1 103 ? -15.907 -5.813 29.688 1.00 70.25 103 THR A CA 1
ATOM 864 C C . THR A 1 103 ? -15.238 -5.610 28.321 1.00 70.25 103 THR A C 1
ATOM 866 O O . THR A 1 103 ? -14.231 -4.914 28.227 1.00 70.25 103 THR A O 1
ATOM 869 N N . ASP A 1 104 ? -15.811 -6.182 27.253 1.00 74.94 104 ASP A N 1
ATOM 870 C CA . ASP A 1 104 ? -15.417 -5.925 25.865 1.00 74.94 104 ASP A CA 1
ATOM 871 C C . ASP A 1 104 ? -16.631 -5.513 25.019 1.00 74.94 104 ASP A C 1
ATOM 873 O O . ASP A 1 104 ? -17.510 -6.319 24.689 1.00 74.94 104 ASP A O 1
ATOM 877 N N . MET A 1 105 ? -16.651 -4.232 24.649 1.00 70.38 105 MET A N 1
ATOM 878 C CA . MET A 1 105 ? -17.712 -3.603 23.862 1.00 70.38 105 MET A CA 1
ATOM 879 C C . MET A 1 105 ? -17.836 -4.180 22.444 1.00 70.38 105 MET A C 1
ATOM 881 O O . MET A 1 105 ? -18.913 -4.098 21.856 1.00 70.38 105 MET A O 1
ATOM 885 N N . PHE A 1 106 ? -16.784 -4.805 21.901 1.00 73.94 106 PHE A N 1
ATOM 886 C CA . PHE A 1 106 ? -16.787 -5.423 20.565 1.00 73.94 106 PHE A CA 1
ATOM 887 C C . PHE A 1 106 ? -16.793 -6.957 20.613 1.00 73.94 106 PHE A C 1
ATOM 889 O O . PHE A 1 106 ? -16.496 -7.617 19.615 1.00 73.94 106 PHE A O 1
ATOM 896 N N . SER A 1 107 ? -17.153 -7.539 21.758 1.00 79.62 107 SER A N 1
ATOM 897 C CA . SER A 1 107 ? -17.349 -8.979 21.884 1.00 79.62 107 SER A CA 1
ATOM 898 C C . SER A 1 107 ? -18.465 -9.494 20.960 1.00 79.62 107 SER A C 1
ATOM 900 O O . SER A 1 107 ? -19.373 -8.777 20.537 1.00 79.62 107 SER A O 1
ATOM 902 N N . LYS A 1 108 ? -18.432 -10.791 20.636 1.00 79.25 108 LYS A N 1
ATOM 903 C CA . LYS A 1 108 ? -19.460 -11.412 19.779 1.00 79.25 108 LYS A CA 1
ATOM 904 C C . LYS A 1 108 ? -20.873 -11.243 20.350 1.00 79.25 108 LYS A C 1
ATOM 906 O O . LYS A 1 108 ? -21.827 -11.090 19.595 1.00 79.25 108 LYS A O 1
ATOM 911 N N . THR A 1 109 ? -21.012 -11.267 21.674 1.00 76.75 109 THR A N 1
ATOM 912 C CA . THR A 1 109 ? -22.294 -11.105 22.370 1.00 76.75 109 THR A CA 1
ATOM 913 C C . THR A 1 109 ? -22.796 -9.664 22.312 1.00 76.75 109 THR A C 1
ATOM 915 O O . THR A 1 109 ? -23.971 -9.463 22.010 1.00 76.75 109 THR A O 1
ATOM 918 N N . SER A 1 110 ? -21.926 -8.669 22.520 1.00 75.44 110 SER A N 1
ATOM 919 C CA . SER A 1 110 ? -22.289 -7.248 22.433 1.00 75.44 110 SER A CA 1
ATOM 920 C C . SER A 1 110 ? -22.694 -6.851 21.008 1.00 75.44 110 SER A C 1
ATOM 922 O O . SER A 1 110 ? -23.745 -6.243 20.805 1.00 75.44 110 SER A O 1
ATOM 924 N N . LEU A 1 111 ? -21.931 -7.290 20.000 1.00 78.69 111 LEU A N 1
ATOM 925 C CA . LEU A 1 111 ? -22.232 -7.044 18.586 1.00 78.69 111 LEU A CA 1
ATOM 926 C C . LEU A 1 111 ? -23.550 -7.694 18.147 1.00 78.69 111 LEU A C 1
ATOM 928 O O . LEU A 1 111 ? -24.341 -7.058 17.448 1.00 78.69 111 LEU A O 1
ATOM 932 N N . ASN A 1 112 ? -23.824 -8.924 18.593 1.00 80.25 112 ASN A N 1
ATOM 933 C CA . ASN A 1 112 ? -25.110 -9.573 18.342 1.00 80.25 112 ASN A CA 1
ATOM 934 C C . ASN A 1 112 ? -26.261 -8.805 19.002 1.00 80.25 112 ASN A C 1
ATOM 936 O O . ASN A 1 112 ? -27.289 -8.599 18.364 1.00 80.25 112 ASN A O 1
ATOM 940 N N . LEU A 1 113 ? -26.085 -8.325 20.237 1.00 77.75 113 LEU A N 1
ATOM 941 C CA . LEU A 1 113 ? -27.099 -7.533 20.937 1.00 77.75 113 LEU A CA 1
ATOM 942 C C . LEU A 1 113 ? -27.397 -6.230 20.181 1.00 77.75 113 LEU A C 1
ATOM 944 O O . LEU A 1 113 ? -28.560 -5.929 19.940 1.00 77.75 113 LEU A O 1
ATOM 948 N N . ILE A 1 114 ? -26.370 -5.506 19.724 1.00 76.81 114 ILE A N 1
ATOM 949 C CA . I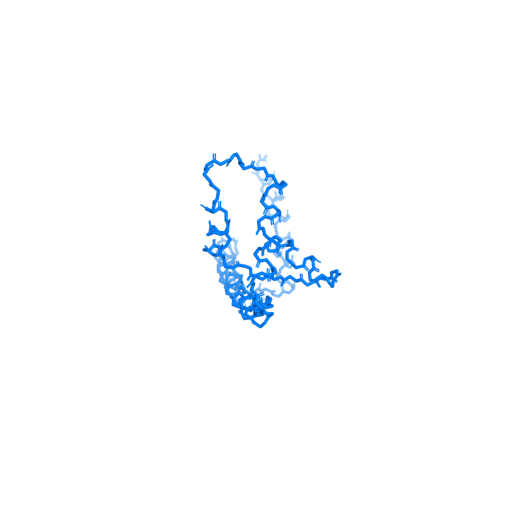LE A 1 114 ? -26.526 -4.287 18.909 1.00 76.81 114 ILE A CA 1
ATOM 950 C C . ILE A 1 114 ? -27.199 -4.591 17.556 1.00 76.81 114 ILE A C 1
ATOM 952 O O . ILE A 1 114 ? -28.027 -3.816 17.073 1.00 76.81 114 ILE A O 1
ATOM 956 N N . SER A 1 115 ? -26.872 -5.723 16.924 1.00 78.31 115 SER A N 1
ATOM 957 C CA . SER A 1 115 ? -27.517 -6.146 15.674 1.00 78.31 115 SER A CA 1
ATOM 958 C C . SER A 1 115 ? -28.998 -6.470 15.875 1.00 78.31 115 SER A C 1
ATOM 960 O O . SER A 1 115 ? -29.816 -6.167 15.008 1.00 78.31 115 SER A O 1
ATOM 962 N N . ILE A 1 116 ? -29.350 -7.072 17.012 1.00 73.19 116 ILE A N 1
ATOM 963 C CA . ILE A 1 116 ? -30.729 -7.430 17.354 1.00 73.19 116 ILE A CA 1
ATOM 964 C C . ILE A 1 116 ? -31.514 -6.184 17.782 1.00 73.19 116 ILE A C 1
ATOM 966 O O . ILE A 1 116 ? -32.662 -6.017 17.377 1.00 73.19 116 ILE A O 1
ATOM 970 N N . SER A 1 117 ? -30.904 -5.271 18.543 1.00 66.25 117 SER A N 1
ATOM 971 C CA . SER A 1 117 ? -31.570 -4.060 19.037 1.00 66.25 117 SER A CA 1
ATOM 972 C C . SER A 1 117 ? -31.950 -3.091 17.917 1.00 66.25 117 SER A C 1
ATOM 974 O O . SER A 1 117 ? -32.975 -2.420 18.013 1.00 66.25 117 SER A O 1
ATOM 976 N N . LYS A 1 118 ? -31.203 -3.069 16.803 1.00 62.66 118 LYS A N 1
ATOM 977 C CA . LYS A 1 118 ? -31.607 -2.352 15.580 1.00 62.66 118 LYS A CA 1
ATOM 978 C C . LYS A 1 118 ? -32.960 -2.821 15.037 1.00 62.66 118 LYS A C 1
ATOM 980 O O . LYS A 1 118 ? -33.720 -1.997 14.534 1.00 62.66 118 LYS A O 1
ATOM 985 N N . ILE A 1 119 ? -33.269 -4.115 15.145 1.00 56.12 119 ILE A N 1
ATOM 986 C CA . ILE A 1 119 ? -34.523 -4.694 14.644 1.00 56.12 119 ILE A CA 1
ATOM 987 C C . ILE A 1 119 ? -35.688 -4.254 15.536 1.00 56.12 119 ILE A C 1
ATOM 989 O O . ILE A 1 119 ? -36.690 -3.761 15.027 1.00 56.12 119 ILE A O 1
ATOM 993 N N . SER A 1 120 ? -35.537 -4.326 16.859 1.00 53.62 120 SER A N 1
ATOM 994 C CA . SER A 1 120 ? -36.589 -3.936 17.807 1.00 53.62 120 SER A CA 1
ATOM 995 C C . SER A 1 120 ? -36.770 -2.419 17.950 1.00 53.62 120 SER A C 1
ATOM 997 O O . SER A 1 120 ? -37.898 -1.967 18.138 1.00 53.62 120 SER A O 1
ATOM 999 N N . PHE A 1 121 ? -35.720 -1.605 17.790 1.00 55.34 121 PHE A N 1
ATOM 1000 C CA . PHE A 1 121 ? -35.842 -0.140 17.800 1.00 55.34 121 PHE A CA 1
ATOM 1001 C C . PHE A 1 121 ? -36.575 0.385 16.553 1.00 55.34 121 PHE A C 1
ATOM 1003 O O . PHE A 1 121 ? -37.433 1.259 16.669 1.00 55.34 121 PHE A O 1
ATOM 1010 N N . LEU A 1 122 ? -36.328 -0.197 15.370 1.00 50.47 122 LEU A N 1
ATOM 1011 C CA . LEU A 1 122 ? -37.102 0.115 14.159 1.00 50.47 122 LEU A CA 1
ATOM 1012 C C . LEU A 1 122 ? -38.565 -0.337 14.278 1.00 50.47 122 LEU A C 1
ATOM 1014 O O . LEU A 1 122 ? -39.462 0.370 13.822 1.00 50.47 122 LEU A O 1
ATOM 1018 N N . GLN A 1 123 ? -38.821 -1.468 14.938 1.00 51.03 123 GLN A N 1
ATOM 1019 C CA . GLN A 1 123 ? -40.175 -1.979 15.158 1.00 51.03 123 GLN A CA 1
ATOM 1020 C C . GLN A 1 123 ? -40.964 -1.117 16.163 1.00 51.03 123 GLN A C 1
ATOM 1022 O O . GLN A 1 123 ? -42.122 -0.790 15.912 1.00 51.03 123 GLN A O 1
ATOM 1027 N N . ASN A 1 124 ? -40.322 -0.649 17.239 1.00 49.78 124 ASN A N 1
ATOM 1028 C CA . ASN A 1 124 ? -40.936 0.249 18.225 1.00 49.78 124 ASN A CA 1
ATOM 1029 C C . ASN A 1 124 ? -41.131 1.686 17.704 1.00 49.78 124 ASN A C 1
ATOM 1031 O O . ASN A 1 124 ? -42.125 2.326 18.046 1.00 49.78 124 ASN A O 1
ATOM 1035 N N . CYS A 1 125 ? -40.248 2.194 16.835 1.00 45.03 125 CYS A N 1
ATOM 1036 C CA . CYS A 1 125 ? -40.467 3.476 16.150 1.00 45.03 125 CYS A CA 1
ATOM 1037 C C . CYS A 1 125 ? -41.585 3.426 15.091 1.00 45.03 125 CYS A C 1
ATOM 1039 O O . CYS A 1 125 ? -42.196 4.458 14.818 1.00 45.03 125 CYS A O 1
ATOM 1041 N N . LEU A 1 126 ? -41.871 2.263 14.494 1.00 44.66 126 LEU A N 1
ATOM 1042 C CA . LEU A 1 126 ? -42.994 2.098 13.558 1.00 44.66 126 LEU A CA 1
ATOM 1043 C C . LEU A 1 126 ? -44.343 1.900 14.272 1.00 44.66 126 LEU A C 1
ATOM 1045 O O . LEU A 1 126 ? -45.373 2.269 13.716 1.00 44.66 126 LEU A O 1
ATOM 1049 N N . LEU A 1 127 ? -44.343 1.379 15.503 1.00 46.34 127 LEU A N 1
ATOM 1050 C CA . LEU A 1 127 ? -45.555 1.146 16.306 1.00 46.34 127 LEU A CA 1
ATOM 1051 C C . LEU A 1 127 ? -45.950 2.325 17.216 1.00 46.34 127 LEU A C 1
ATOM 1053 O O . LEU A 1 127 ? -46.998 2.270 17.844 1.00 46.34 127 LEU A O 1
ATOM 1057 N N . THR A 1 128 ? -45.155 3.397 17.278 1.00 42.66 128 THR A N 1
ATOM 1058 C CA . THR A 1 128 ? -45.479 4.629 18.035 1.00 42.66 128 THR A CA 1
ATOM 1059 C C . THR A 1 128 ? -45.910 5.806 17.148 1.00 42.66 128 THR A C 1
ATOM 1061 O O . THR A 1 128 ? -46.063 6.924 17.636 1.00 42.66 128 THR A O 1
ATOM 1064 N N . LYS A 1 129 ? -46.123 5.572 15.844 1.00 44.19 129 LYS A N 1
ATOM 1065 C CA . LYS A 1 129 ? -46.628 6.574 14.883 1.00 44.19 129 LYS A CA 1
ATOM 1066 C C . LYS A 1 129 ? -48.070 6.340 14.400 1.00 44.19 129 LYS A C 1
ATOM 1068 O O . LYS A 1 129 ? -48.481 7.000 13.449 1.00 44.19 129 LYS A O 1
ATOM 1073 N N . TYR A 1 130 ? -48.830 5.468 15.062 1.00 38.03 130 TYR A N 1
ATOM 1074 C CA . TYR A 1 130 ? -50.280 5.329 14.885 1.00 38.03 130 TYR A CA 1
ATOM 1075 C C . TYR A 1 130 ? -50.987 5.413 16.232 1.00 38.03 130 TYR A C 1
ATOM 1077 O O . TYR A 1 130 ? -50.467 4.799 17.189 1.00 38.03 130 TYR A O 1
#

Radius of gyration: 30.18 Å; chains: 1; bounding box: 76×31×71 Å